Protein AF-A0A2E5XNJ2-F1 (afdb_monomer)

Mean predicted aligned error: 17.49 Å

Sequence (78 aa):
MKSKEISTEEDNYTDTIGWNTAMGTVLEEEIETVEEPKTITHQCSMCGSIMTIPKPKRERYRIVCSHPMCGHADSVGF

Radius of gyration: 28.52 Å; Cα contacts (8 Å, |Δi|>4): 63; chains: 1; bounding box: 51×53×70 Å

Structure (mmCIF, N/CA/C/O backbone):
data_AF-A0A2E5XNJ2-F1
#
_entry.id   AF-A0A2E5XNJ2-F1
#
loop_
_atom_site.group_PDB
_atom_site.id
_atom_site.type_symbol
_atom_site.label_atom_id
_atom_site.label_alt_id
_atom_site.label_comp_id
_atom_site.label_asym_id
_atom_site.label_entity_id
_atom_site.label_seq_id
_atom_site.pdbx_PDB_ins_code
_atom_site.Cartn_x
_atom_site.Cartn_y
_atom_site.Cartn_z
_atom_site.occupancy
_atom_site.B_iso_or_equiv
_atom_site.auth_seq_id
_atom_site.auth_comp_id
_atom_site.auth_asym_id
_atom_site.auth_atom_id
_atom_site.pdbx_PDB_model_num
ATOM 1 N N . MET A 1 1 ? 26.999 38.361 52.865 1.00 40.25 1 MET A N 1
ATOM 2 C CA . MET A 1 1 ? 26.706 38.467 51.419 1.00 40.25 1 MET A CA 1
ATOM 3 C C . MET A 1 1 ? 25.195 38.507 51.293 1.00 40.25 1 MET A C 1
ATOM 5 O O . MET A 1 1 ? 24.549 37.587 51.769 1.00 40.25 1 MET A O 1
ATOM 9 N N . LYS A 1 2 ? 24.635 39.636 50.854 1.00 46.16 2 LYS A N 1
ATOM 10 C CA . LYS A 1 2 ? 23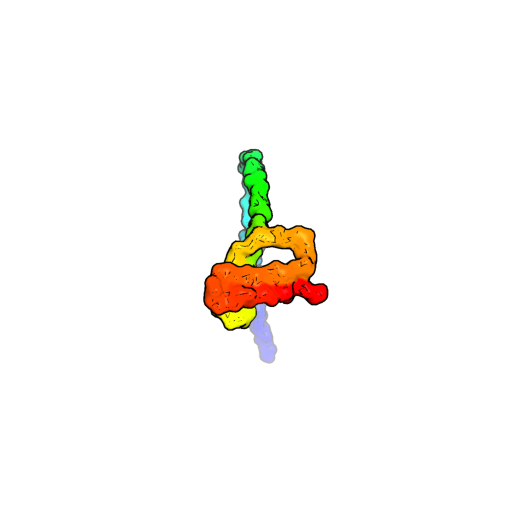.195 39.917 50.913 1.00 46.16 2 LYS A CA 1
ATOM 11 C C . LYS A 1 2 ? 22.610 39.540 49.552 1.00 46.16 2 LYS A C 1
ATOM 13 O O . LYS A 1 2 ? 22.983 40.150 48.554 1.00 46.16 2 LYS A O 1
ATOM 18 N N . SER A 1 3 ? 21.831 38.462 49.512 1.00 50.62 3 SER A N 1
ATOM 19 C CA . SER A 1 3 ? 21.231 37.925 48.290 1.00 50.62 3 SER A CA 1
ATOM 20 C C . SER A 1 3 ? 20.350 38.990 47.645 1.00 50.62 3 SER A C 1
ATOM 22 O O . SER A 1 3 ? 19.474 39.545 48.302 1.00 50.62 3 SER A O 1
ATOM 24 N N . LYS A 1 4 ? 20.635 39.317 46.384 1.00 59.81 4 LYS A N 1
ATOM 25 C CA . LYS A 1 4 ? 19.857 40.271 45.598 1.00 59.81 4 LYS A CA 1
ATOM 26 C C . LYS A 1 4 ? 18.582 39.554 45.157 1.00 59.81 4 LYS A C 1
ATOM 28 O O . LYS A 1 4 ? 18.654 38.531 44.483 1.00 59.81 4 LYS A O 1
ATOM 33 N N . GLU A 1 5 ? 17.459 40.056 45.643 1.00 60.66 5 GLU A N 1
ATOM 34 C CA . GLU A 1 5 ? 16.102 39.579 45.394 1.00 60.66 5 GLU A CA 1
ATOM 35 C C . GLU A 1 5 ? 15.866 39.484 43.877 1.00 60.66 5 GLU A C 1
ATOM 37 O O . GLU A 1 5 ? 16.119 40.441 43.142 1.00 60.66 5 GLU A O 1
ATOM 42 N N . ILE A 1 6 ? 15.465 38.303 43.397 1.00 61.09 6 ILE A N 1
ATOM 43 C CA . ILE A 1 6 ? 15.030 38.113 42.011 1.00 61.09 6 ILE A CA 1
ATOM 44 C C . ILE A 1 6 ? 13.748 38.929 41.875 1.00 61.09 6 ILE A C 1
ATOM 46 O O . ILE A 1 6 ? 12.749 38.613 42.517 1.00 61.09 6 ILE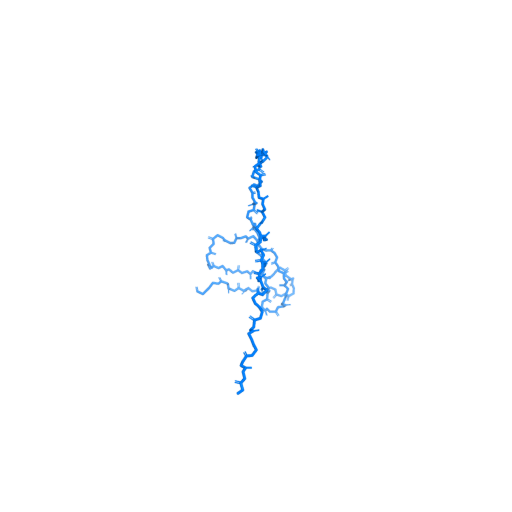 A O 1
ATOM 50 N N . SER A 1 7 ? 13.828 40.019 41.110 1.00 54.44 7 SER A N 1
ATOM 51 C CA . SER A 1 7 ? 12.693 40.870 40.762 1.00 54.44 7 SER A CA 1
ATOM 52 C C . SER A 1 7 ? 11.570 39.983 40.238 1.00 54.44 7 SER A C 1
ATOM 54 O O . SER A 1 7 ? 11.737 39.319 39.217 1.00 54.44 7 SER A O 1
ATOM 56 N N . THR A 1 8 ? 10.456 39.941 40.964 1.00 59.34 8 THR A N 1
ATOM 57 C CA . THR A 1 8 ? 9.195 39.336 40.535 1.00 59.34 8 THR A CA 1
ATOM 58 C C . THR A 1 8 ? 8.598 40.215 39.443 1.00 59.34 8 THR A C 1
ATOM 60 O O . THR A 1 8 ? 7.661 40.974 39.675 1.00 59.34 8 THR A O 1
ATOM 63 N N . GLU A 1 9 ? 9.216 40.185 38.269 1.00 57.12 9 GLU A N 1
ATOM 64 C CA . GLU A 1 9 ? 8.571 40.606 37.039 1.00 57.12 9 GLU A CA 1
ATOM 65 C C . GLU A 1 9 ? 7.655 39.444 36.662 1.00 57.12 9 GLU A C 1
ATOM 67 O O . GLU A 1 9 ? 8.104 38.340 36.364 1.00 57.12 9 GLU A O 1
ATOM 72 N N . GLU A 1 10 ? 6.363 39.658 36.872 1.00 57.44 10 GLU A N 1
ATOM 73 C CA . GLU A 1 10 ? 5.308 38.695 36.608 1.00 57.44 10 GLU A CA 1
ATOM 74 C C . GLU A 1 10 ? 5.386 38.262 35.139 1.00 57.44 10 GLU A C 1
ATOM 76 O O . GLU A 1 10 ? 5.038 39.031 34.240 1.00 57.44 10 GLU A O 1
ATOM 81 N N . ASP A 1 11 ? 5.856 37.033 34.907 1.00 57.50 11 ASP A N 1
ATOM 82 C CA . ASP A 1 11 ? 5.794 36.319 33.631 1.00 57.50 11 ASP A CA 1
ATOM 83 C C . ASP A 1 11 ? 4.315 36.139 33.234 1.00 57.50 11 ASP A C 1
ATOM 85 O O . ASP A 1 11 ? 3.706 35.083 33.400 1.00 57.50 11 ASP A O 1
ATOM 89 N N . ASN A 1 12 ? 3.693 37.203 32.728 1.00 61.69 12 ASN A N 1
ATOM 90 C CA . ASN A 1 12 ? 2.358 37.177 32.141 1.00 61.69 12 ASN A CA 1
ATOM 91 C C . ASN A 1 12 ? 2.447 36.648 30.702 1.00 61.69 12 ASN A C 1
ATOM 93 O O . ASN A 1 12 ? 2.017 37.300 29.747 1.00 61.69 12 ASN A O 1
ATOM 97 N N . TYR A 1 13 ? 3.018 35.455 30.531 1.00 53.53 13 TYR A N 1
ATOM 98 C CA . TYR A 1 13 ? 2.839 34.708 29.295 1.00 53.53 13 TYR A CA 1
ATOM 99 C C . TYR A 1 13 ? 1.425 34.123 29.298 1.00 53.53 13 TYR A C 1
ATOM 101 O O . TYR A 1 13 ? 1.126 33.146 29.982 1.00 53.53 13 TYR A O 1
ATOM 109 N N . THR A 1 14 ? 0.524 34.775 28.568 1.00 62.66 14 THR A N 1
ATOM 110 C CA . THR A 1 14 ? -0.842 34.290 28.370 1.00 62.66 14 THR A CA 1
ATOM 111 C C . THR A 1 14 ? -0.843 33.281 27.227 1.00 62.66 14 THR A C 1
ATOM 113 O O . THR A 1 14 ? -0.876 33.643 26.052 1.00 62.66 14 THR A O 1
ATOM 116 N N . ASP A 1 15 ? -0.816 31.994 27.572 1.00 66.31 15 ASP A N 1
ATOM 117 C CA . ASP A 1 15 ? -1.085 30.904 26.632 1.00 66.31 15 ASP A CA 1
ATOM 118 C C . ASP A 1 15 ? -2.552 30.984 26.181 1.00 66.31 15 ASP A C 1
ATOM 120 O O . ASP A 1 15 ? -3.455 30.356 26.729 1.00 66.31 15 ASP A O 1
ATOM 124 N N . THR A 1 16 ? -2.818 31.830 25.192 1.00 62.81 16 THR A N 1
ATOM 125 C CA . THR A 1 16 ? -4.100 31.871 24.481 1.00 62.81 16 THR A CA 1
ATOM 126 C C . THR A 1 16 ? -3.872 31.680 22.992 1.00 62.81 16 THR A C 1
ATOM 128 O O . THR A 1 16 ? -4.332 32.446 22.152 1.00 62.81 16 THR A O 1
ATOM 131 N N . ILE A 1 17 ? -3.174 30.597 22.654 1.00 63.31 17 ILE A N 1
ATOM 132 C CA . ILE A 1 17 ? -3.196 30.018 21.309 1.00 63.31 17 ILE A CA 1
ATOM 133 C C . ILE A 1 17 ? -4.107 28.788 21.353 1.00 63.31 17 ILE A C 1
ATOM 135 O O . ILE A 1 17 ? -3.693 27.646 21.188 1.00 63.31 17 ILE A O 1
ATOM 139 N N . GLY A 1 18 ? -5.384 29.035 21.625 1.00 56.78 18 GLY A N 1
ATOM 140 C CA . GLY A 1 18 ? -6.465 28.127 21.2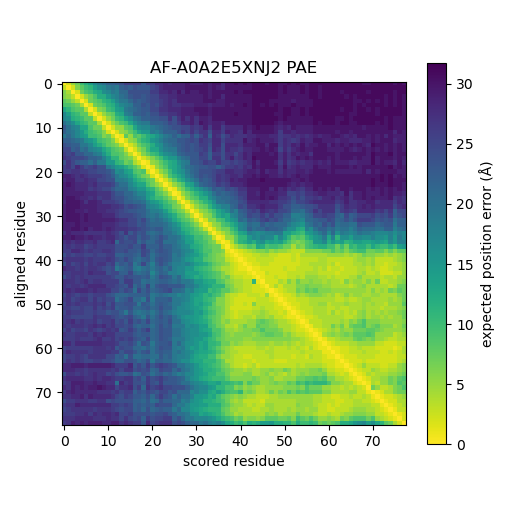76 1.00 56.78 18 GLY A CA 1
ATOM 141 C C . GLY A 1 18 ? -7.286 28.843 20.222 1.00 56.78 18 GLY A C 1
ATOM 142 O O . GLY A 1 18 ? -7.658 29.995 20.432 1.00 56.78 18 GLY A O 1
ATOM 143 N N . TRP A 1 19 ? -7.513 28.219 19.070 1.00 63.84 19 TRP A N 1
ATOM 144 C CA . TRP A 1 19 ? -8.411 28.739 18.041 1.00 63.84 19 TRP A CA 1
ATOM 145 C C . TRP A 1 19 ? -9.736 29.142 18.710 1.00 63.84 19 TRP A C 1
ATOM 147 O O . TRP A 1 19 ? -10.512 28.287 19.130 1.00 63.84 19 TRP A O 1
ATOM 157 N N . ASN A 1 20 ? -9.963 30.443 18.896 1.00 58.12 20 ASN A N 1
ATOM 158 C CA . ASN A 1 20 ? -11.178 30.939 19.524 1.00 58.12 20 ASN A CA 1
ATOM 159 C C . ASN A 1 20 ? -12.324 30.771 18.523 1.00 58.12 20 ASN A C 1
ATOM 161 O O . ASN A 1 20 ? -12.572 31.657 17.707 1.00 58.12 20 ASN A O 1
ATOM 165 N N . THR A 1 21 ? -13.040 29.651 18.579 1.00 58.94 21 THR A N 1
ATOM 166 C CA . THR A 1 21 ?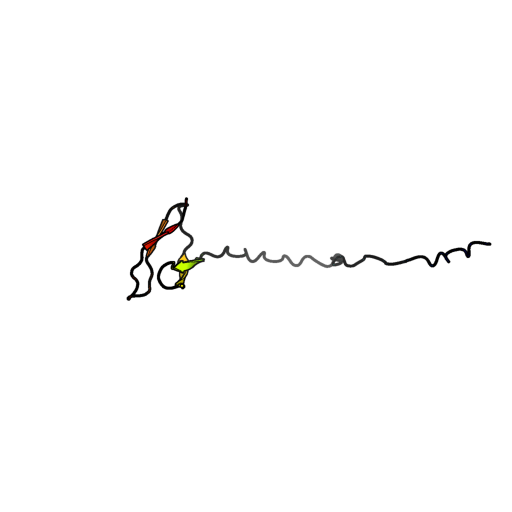 -14.371 29.523 17.973 1.00 58.94 21 THR A CA 1
ATOM 167 C C . THR A 1 21 ? -15.373 30.282 18.842 1.00 58.94 21 THR A C 1
ATOM 169 O O . THR A 1 21 ? -16.170 29.697 19.575 1.00 58.94 21 THR A O 1
ATOM 172 N N . ALA A 1 22 ? -15.289 31.614 18.808 1.00 54.44 22 ALA A N 1
ATOM 173 C CA . ALA A 1 22 ? -16.318 32.486 19.346 1.00 54.44 22 ALA A CA 1
ATOM 174 C C . ALA A 1 22 ? -17.526 32.441 18.404 1.00 54.44 22 ALA A C 1
ATOM 176 O O . ALA A 1 22 ? -17.445 32.774 17.225 1.00 54.44 22 ALA A O 1
ATOM 177 N N . MET A 1 23 ? -18.624 31.957 18.970 1.00 59.31 23 MET A N 1
ATOM 178 C CA . MET A 1 23 ? -19.941 31.737 18.387 1.00 59.31 23 MET A CA 1
ATOM 179 C C . MET A 1 23 ? -20.352 32.802 17.357 1.00 59.31 23 MET A C 1
ATOM 181 O O . MET A 1 23 ? -20.593 33.959 17.693 1.00 59.31 23 MET A O 1
ATOM 185 N N . GLY A 1 24 ? -20.512 32.373 16.111 1.00 53.69 24 GLY A N 1
ATOM 186 C CA . GLY A 1 24 ? -21.118 33.152 15.041 1.00 53.69 24 GLY A CA 1
ATOM 187 C C . GLY A 1 24 ? -21.591 32.186 13.975 1.00 53.69 24 GLY A C 1
ATOM 188 O O . GLY A 1 24 ? -20.789 31.785 13.149 1.00 53.69 24 GLY A O 1
ATOM 189 N N . THR A 1 25 ? -22.858 31.768 14.086 1.00 53.78 25 THR A N 1
ATOM 190 C CA . THR A 1 25 ? -23.596 30.892 13.159 1.00 53.78 25 THR A CA 1
ATOM 191 C C . THR A 1 25 ? -22.774 29.728 12.614 1.00 53.78 25 THR A C 1
ATOM 193 O O . THR A 1 25 ? -22.035 29.885 11.647 1.00 53.78 25 THR A O 1
ATOM 196 N N . VAL A 1 26 ? -22.973 28.536 13.180 1.00 56.22 26 VAL A N 1
ATOM 197 C CA . VAL A 1 26 ? -22.720 27.304 12.428 1.00 56.22 26 VAL A CA 1
ATOM 198 C C . VAL A 1 26 ? -23.619 27.405 11.191 1.00 56.22 26 VAL A C 1
ATOM 200 O O . VAL A 1 26 ? -24.812 27.121 11.269 1.00 56.22 26 VAL A O 1
ATOM 203 N N . LEU A 1 27 ? -23.091 27.939 10.079 1.00 57.91 27 LEU A N 1
ATOM 204 C CA . LEU A 1 27 ? -23.575 27.549 8.764 1.00 57.91 27 LEU A CA 1
ATOM 205 C C . LEU A 1 27 ? -23.538 26.037 8.833 1.00 57.91 27 LEU A C 1
ATOM 207 O O . LEU A 1 27 ? -22.513 25.509 9.248 1.00 57.91 27 LEU A O 1
ATOM 211 N N . GLU A 1 28 ? -24.665 25.385 8.570 1.00 60.03 28 GLU A N 1
ATOM 212 C CA . GLU A 1 28 ? -24.726 23.938 8.453 1.00 60.03 28 GLU A CA 1
ATOM 213 C C . GLU A 1 28 ? -23.628 23.557 7.465 1.00 60.03 28 GLU A C 1
ATOM 215 O O . GLU A 1 28 ? -23.771 23.738 6.255 1.00 60.03 28 GLU A O 1
ATOM 220 N N . GLU A 1 29 ? -22.466 23.200 8.011 1.00 58.78 29 GLU A N 1
ATOM 221 C CA . GLU A 1 29 ? -21.357 22.672 7.262 1.00 58.78 29 GLU A CA 1
ATOM 222 C C . GLU A 1 29 ? -21.963 21.379 6.774 1.00 58.78 29 GLU A C 1
ATOM 224 O O . GLU A 1 29 ? -22.145 20.436 7.549 1.00 58.78 29 GLU A O 1
ATOM 229 N N . GLU A 1 30 ? -22.435 21.400 5.527 1.00 60.94 30 GLU A N 1
ATOM 230 C CA . GLU A 1 30 ? -22.693 20.199 4.773 1.00 60.94 30 GLU A CA 1
ATOM 231 C C . GLU A 1 30 ? -21.385 19.446 4.910 1.00 60.94 30 GLU A C 1
ATOM 233 O O . GLU A 1 30 ? -20.370 19.814 4.322 1.00 60.94 30 GLU A O 1
ATOM 238 N N . ILE A 1 31 ? -21.384 18.528 5.874 1.00 58.56 31 ILE A N 1
ATOM 239 C CA . ILE A 1 31 ? -20.323 17.594 6.168 1.00 58.56 31 ILE A CA 1
ATOM 240 C C . ILE A 1 31 ? -20.174 16.862 4.854 1.00 58.56 31 ILE A C 1
ATOM 242 O O . ILE A 1 31 ? -20.864 15.871 4.616 1.00 58.56 31 ILE A O 1
ATOM 246 N N . GLU A 1 32 ? -19.349 17.419 3.965 1.00 60.34 32 GLU A N 1
ATOM 247 C CA . GLU A 1 32 ? -18.833 16.752 2.795 1.00 60.34 32 GLU A CA 1
ATOM 248 C C . GLU A 1 32 ? -18.221 15.514 3.401 1.00 60.34 32 GLU A C 1
ATOM 250 O O . GLU A 1 32 ? -17.182 15.565 4.063 1.00 60.34 32 GLU A O 1
ATOM 255 N N . THR A 1 33 ? -18.984 14.427 3.331 1.00 60.22 33 THR A N 1
ATOM 256 C CA . THR A 1 33 ? -18.617 13.149 3.895 1.00 60.22 33 THR A CA 1
ATOM 257 C C . THR A 1 33 ? -17.288 12.850 3.257 1.00 60.22 33 THR A C 1
ATOM 259 O O . THR A 1 33 ? -17.255 12.568 2.059 1.00 60.22 33 THR A O 1
ATOM 262 N N . VAL A 1 34 ? -16.211 13.043 4.021 1.00 61.62 34 VAL A N 1
ATOM 263 C CA . VAL A 1 34 ? -14.843 12.893 3.551 1.00 61.62 34 VAL A CA 1
ATOM 264 C C . VAL A 1 34 ? -14.791 11.486 3.000 1.00 61.62 34 VAL A C 1
ATOM 266 O O . VAL A 1 34 ? -14.821 10.523 3.768 1.00 61.62 34 VAL A O 1
ATOM 269 N N . GLU A 1 35 ? -14.870 11.360 1.674 1.00 66.06 35 GLU A N 1
ATOM 270 C CA . GLU A 1 35 ? -14.958 10.053 1.056 1.00 66.06 35 GLU A CA 1
ATOM 271 C C . GLU A 1 35 ? -13.659 9.354 1.425 1.00 66.06 35 GLU A C 1
ATOM 273 O O . GLU A 1 35 ? -12.577 9.775 1.006 1.00 66.06 35 GLU A O 1
ATOM 278 N N . GLU A 1 36 ? -13.755 8.325 2.269 1.00 63.28 36 GLU A N 1
ATOM 279 C CA . GLU A 1 36 ? -12.587 7.554 2.661 1.00 63.28 36 GLU A CA 1
ATOM 280 C C . GLU A 1 36 ? -11.825 7.155 1.392 1.00 63.28 36 GLU A C 1
ATOM 282 O O . GLU A 1 36 ? -12.459 6.732 0.414 1.00 63.28 36 GLU A O 1
ATOM 287 N N . PRO A 1 37 ? -10.485 7.267 1.366 1.00 68.06 37 PRO A N 1
ATOM 288 C CA . PRO A 1 37 ? -9.721 6.953 0.175 1.00 68.06 37 PRO A CA 1
ATOM 289 C C . PRO A 1 37 ? -10.000 5.504 -0.230 1.00 68.06 37 PRO A C 1
ATOM 291 O O . PRO A 1 37 ? -9.591 4.540 0.420 1.00 68.06 37 PRO A O 1
ATOM 294 N N . LYS A 1 38 ? -10.723 5.353 -1.345 1.00 74.88 38 LYS A N 1
ATOM 295 C CA . LYS A 1 38 ? -11.133 4.063 -1.923 1.00 74.88 38 LYS A CA 1
ATOM 296 C C . LYS A 1 38 ? -9.931 3.275 -2.470 1.00 74.88 38 LYS A C 1
ATOM 298 O O . LYS A 1 38 ? -10.088 2.133 -2.906 1.00 74.88 38 LYS A O 1
ATOM 303 N N . THR A 1 39 ? -8.737 3.870 -2.449 1.00 84.00 39 THR A N 1
ATOM 304 C CA . THR A 1 39 ? -7.508 3.360 -3.057 1.00 84.00 39 THR A CA 1
ATOM 305 C C . THR A 1 39 ? -6.323 3.407 -2.097 1.00 84.00 39 THR A C 1
ATOM 307 O O . THR A 1 39 ? -6.140 4.381 -1.373 1.00 84.00 39 THR A O 1
ATOM 310 N N . ILE A 1 40 ? -5.487 2.374 -2.154 1.00 86.56 40 ILE A N 1
ATOM 311 C CA . ILE A 1 40 ? -4.242 2.218 -1.402 1.00 86.56 40 ILE A CA 1
ATOM 312 C C . ILE A 1 40 ? -3.073 2.292 -2.385 1.00 86.56 40 ILE A C 1
ATOM 314 O O . ILE A 1 40 ? -3.156 1.777 -3.503 1.00 86.56 40 ILE A O 1
ATOM 318 N N . THR A 1 41 ? -1.977 2.916 -1.968 1.00 89.06 41 THR A N 1
ATOM 319 C CA . THR A 1 41 ? -0.707 2.881 -2.693 1.00 89.06 41 THR A CA 1
ATOM 320 C C . THR A 1 41 ? 0.107 1.666 -2.252 1.00 89.06 41 THR A C 1
ATOM 322 O O . THR A 1 41 ? 0.381 1.477 -1.069 1.00 89.06 41 THR A O 1
ATOM 325 N N . HIS A 1 42 ? 0.493 0.820 -3.206 1.00 88.19 42 HIS A N 1
ATOM 326 C CA . HIS A 1 42 ? 1.370 -0.331 -2.982 1.00 88.19 42 HIS A CA 1
ATOM 327 C C . HIS A 1 42 ? 2.665 -0.169 -3.768 1.00 88.19 42 HIS A C 1
ATOM 329 O O . HIS A 1 42 ? 2.637 0.183 -4.947 1.00 88.19 42 HIS A O 1
ATOM 335 N N . GLN A 1 43 ? 3.794 -0.468 -3.136 1.00 89.88 43 GLN A N 1
ATOM 336 C CA . GLN A 1 43 ? 5.101 -0.493 -3.784 1.00 89.88 43 GLN A CA 1
ATOM 337 C C . GLN A 1 43 ? 5.491 -1.944 -4.072 1.00 89.88 43 GLN A C 1
ATOM 339 O O . GLN A 1 43 ? 5.580 -2.758 -3.154 1.00 89.88 43 GLN A O 1
ATOM 344 N N . CYS A 1 44 ? 5.731 -2.274 -5.344 1.00 89.94 44 CYS A N 1
ATOM 345 C CA . CYS A 1 44 ? 6.134 -3.627 -5.722 1.00 89.94 44 CYS A CA 1
ATOM 346 C C . CYS A 1 44 ? 7.534 -3.959 -5.186 1.00 89.94 44 CYS A C 1
ATOM 348 O O . CYS A 1 44 ? 8.472 -3.192 -5.413 1.00 89.94 44 CYS A O 1
ATOM 350 N N . SER A 1 45 ? 7.694 -5.120 -4.542 1.00 87.75 45 SER A N 1
ATOM 351 C CA . SER A 1 45 ? 8.971 -5.535 -3.940 1.00 87.75 45 SER A CA 1
ATOM 352 C C . SER A 1 45 ? 10.074 -5.811 -4.972 1.00 87.75 45 SER A C 1
ATOM 354 O O . SER A 1 45 ? 11.251 -5.595 -4.695 1.00 87.75 45 SER A O 1
ATOM 356 N N . MET A 1 46 ? 9.698 -6.247 -6.179 1.00 87.56 46 MET A N 1
ATOM 357 C CA . MET A 1 46 ? 10.649 -6.658 -7.216 1.00 87.56 46 MET A CA 1
ATOM 358 C C . MET A 1 46 ? 11.164 -5.490 -8.067 1.00 87.56 46 MET A C 1
ATOM 360 O O . MET A 1 46 ? 12.346 -5.435 -8.388 1.00 87.56 46 MET A O 1
ATOM 364 N N . CYS A 1 47 ? 10.281 -4.568 -8.464 1.00 87.50 47 CYS A N 1
ATOM 365 C CA . CYS A 1 47 ? 10.613 -3.493 -9.411 1.00 87.50 47 CYS A CA 1
ATOM 366 C C . CYS A 1 47 ? 10.498 -2.081 -8.821 1.00 87.50 47 CYS A C 1
ATOM 368 O O . CYS A 1 47 ? 10.823 -1.109 -9.497 1.00 87.50 47 CYS A O 1
ATOM 370 N N . GLY A 1 48 ? 10.010 -1.946 -7.584 1.00 86.69 48 GLY A N 1
ATOM 371 C CA . GLY A 1 48 ? 9.845 -0.656 -6.916 1.00 86.69 48 GLY A CA 1
ATOM 372 C C . GLY A 1 48 ? 8.741 0.234 -7.496 1.00 86.69 48 GLY A C 1
ATOM 373 O O . GLY A 1 48 ? 8.561 1.347 -7.011 1.00 86.69 48 GLY A O 1
ATOM 374 N N . SER A 1 49 ? 7.988 -0.222 -8.504 1.00 86.94 49 SER A N 1
ATOM 375 C CA . SER A 1 49 ? 6.892 0.558 -9.080 1.00 86.94 49 SER A CA 1
ATOM 376 C C . SER A 1 49 ? 5.800 0.812 -8.043 1.00 86.94 49 SER A C 1
ATOM 378 O O . SER A 1 49 ? 5.368 -0.124 -7.360 1.00 86.94 49 SER A O 1
ATOM 380 N N . ILE A 1 50 ? 5.309 2.047 -7.985 1.00 89.44 50 ILE A N 1
ATOM 381 C CA . ILE A 1 50 ? 4.184 2.432 -7.134 1.00 89.44 50 ILE A CA 1
ATOM 382 C C . ILE A 1 50 ? 2.892 2.213 -7.920 1.00 89.44 50 ILE A C 1
ATOM 384 O O . ILE A 1 50 ? 2.738 2.712 -9.035 1.00 89.44 50 ILE A O 1
ATOM 388 N N . MET A 1 51 ? 1.968 1.455 -7.342 1.00 87.69 51 MET A N 1
ATOM 389 C CA . MET A 1 51 ? 0.676 1.125 -7.930 1.00 87.69 51 MET A CA 1
ATOM 390 C C . MET A 1 51 ? -0.450 1.603 -7.026 1.00 87.69 51 MET A C 1
ATOM 392 O O . MET A 1 51 ? -0.430 1.378 -5.818 1.00 87.69 51 MET A O 1
ATOM 396 N N . THR A 1 52 ? -1.463 2.213 -7.630 1.00 88.88 52 THR A N 1
ATOM 397 C CA . THR A 1 52 ? -2.692 2.603 -6.940 1.00 88.88 52 THR A CA 1
ATOM 398 C C . THR A 1 52 ? -3.723 1.497 -7.128 1.00 88.88 52 THR A C 1
ATOM 400 O O . THR A 1 52 ? -4.128 1.207 -8.253 1.00 88.88 52 THR A O 1
ATOM 403 N N . ILE A 1 53 ? -4.121 0.848 -6.037 1.00 86.69 53 ILE A N 1
ATOM 404 C CA . ILE A 1 53 ? -4.973 -0.348 -6.044 1.00 86.69 53 ILE A CA 1
ATOM 405 C C . ILE A 1 53 ? -6.237 -0.049 -5.237 1.00 86.69 53 ILE A C 1
ATOM 407 O O . ILE A 1 53 ? -6.149 0.609 -4.200 1.00 86.69 53 ILE A O 1
ATOM 411 N N . PRO A 1 54 ? -7.424 -0.509 -5.665 1.00 87.19 54 PRO A N 1
ATOM 412 C CA . PRO A 1 54 ? -8.630 -0.378 -4.854 1.00 87.19 54 PRO A CA 1
ATOM 413 C C . PRO A 1 54 ? -8.475 -1.088 -3.504 1.00 87.19 54 PRO A C 1
ATOM 415 O O . PRO A 1 54 ? -7.826 -2.131 -3.40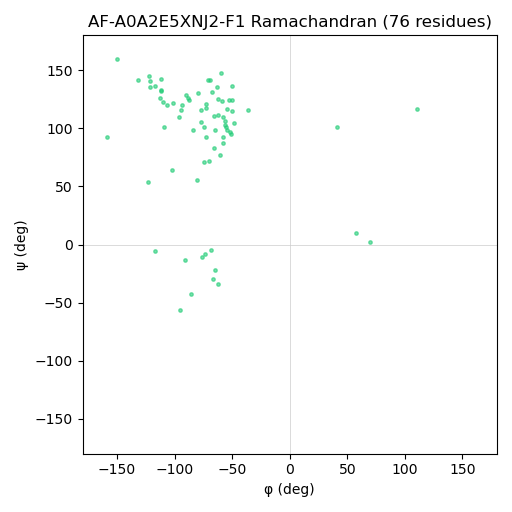9 1.00 87.19 54 PRO A O 1
ATOM 418 N N . LYS A 1 55 ? -9.113 -0.548 -2.461 1.00 84.56 55 LYS A N 1
ATOM 419 C CA . LYS A 1 55 ? -9.085 -1.122 -1.110 1.00 84.56 55 LYS A CA 1
ATOM 420 C C . LYS A 1 55 ? -9.546 -2.592 -1.153 1.00 84.56 55 LYS A C 1
ATOM 422 O O . LYS A 1 55 ? -10.693 -2.868 -1.524 1.00 84.56 55 LYS A O 1
ATOM 427 N N . PRO A 1 56 ? -8.679 -3.553 -0.798 1.00 85.25 56 PRO A N 1
ATOM 428 C CA . PRO A 1 56 ? -9.041 -4.959 -0.796 1.00 85.25 56 PRO A CA 1
ATOM 429 C C . PRO A 1 56 ? -10.047 -5.225 0.325 1.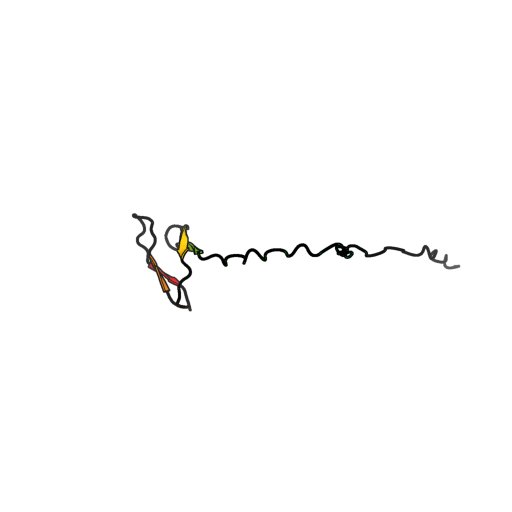00 85.25 56 PRO A C 1
ATOM 431 O O . PRO A 1 56 ? -9.939 -4.697 1.427 1.00 85.25 56 PRO A O 1
ATOM 434 N N . LYS A 1 57 ? -11.033 -6.084 0.051 1.00 83.56 57 LYS A N 1
ATOM 435 C CA . LYS A 1 57 ? -12.059 -6.475 1.036 1.00 83.56 57 LYS A CA 1
ATOM 436 C C . LYS A 1 57 ? -11.551 -7.466 2.089 1.00 83.56 57 LYS A C 1
ATOM 438 O O . LYS A 1 57 ? -12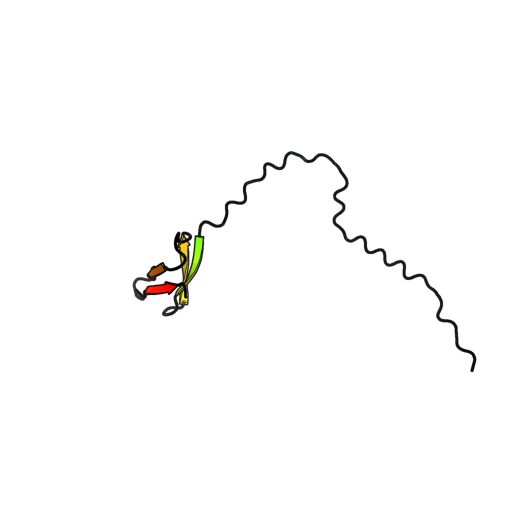.284 -7.794 3.013 1.00 83.56 57 LYS A O 1
ATOM 443 N N . ARG A 1 58 ? -10.355 -8.023 1.896 1.00 85.31 58 ARG A N 1
ATOM 444 C CA . ARG A 1 58 ? -9.776 -9.082 2.730 1.00 85.31 58 ARG A CA 1
ATOM 445 C C . ARG A 1 58 ? -8.444 -8.615 3.292 1.00 85.31 58 ARG A C 1
ATOM 447 O O . ARG A 1 58 ? -7.690 -7.960 2.581 1.00 85.31 58 ARG A O 1
ATOM 454 N N .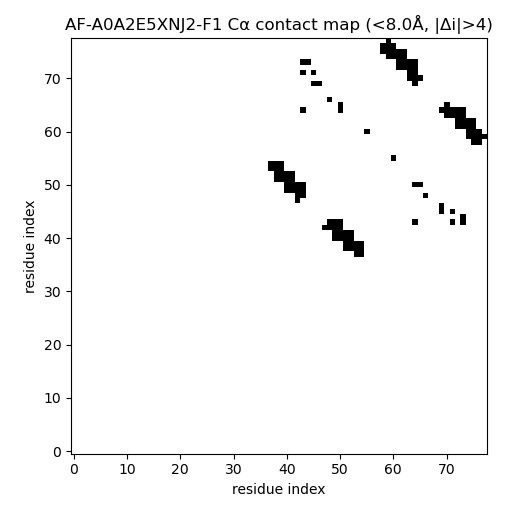 GLU A 1 59 ? -8.148 -9.033 4.518 1.00 82.81 59 GLU A N 1
ATOM 455 C CA . GLU A 1 59 ? -6.871 -8.764 5.194 1.00 82.81 59 GLU A CA 1
ATOM 456 C C . GLU A 1 59 ? -5.678 -9.392 4.461 1.00 82.81 59 GLU A C 1
ATOM 458 O O . GLU A 1 59 ? -4.602 -8.808 4.414 1.00 82.81 59 GLU A O 1
ATOM 463 N N . ARG A 1 60 ? -5.889 -10.560 3.835 1.00 88.06 60 ARG A N 1
ATOM 464 C CA . ARG A 1 60 ? -4.882 -11.267 3.036 1.00 88.06 60 ARG A CA 1
ATOM 465 C C . ARG A 1 60 ? -5.240 -11.228 1.561 1.00 88.06 60 ARG A C 1
ATOM 467 O O . ARG A 1 60 ? -6.310 -11.702 1.161 1.00 88.06 60 ARG A O 1
ATOM 474 N N . TYR A 1 61 ? -4.341 -10.693 0.749 1.00 87.25 61 TYR A N 1
ATOM 475 C CA . TYR A 1 61 ? -4.541 -10.535 -0.686 1.00 87.25 61 TYR A CA 1
ATOM 476 C C . TYR A 1 61 ? -3.214 -10.610 -1.443 1.00 87.25 61 TYR A C 1
ATOM 478 O O . TYR A 1 61 ? -2.132 -10.461 -0.876 1.00 87.25 61 TYR A O 1
ATOM 486 N N . ARG A 1 62 ? -3.309 -10.908 -2.743 1.00 88.00 62 ARG A N 1
ATOM 487 C CA . ARG A 1 62 ? -2.166 -10.916 -3.657 1.00 88.00 62 ARG A CA 1
ATOM 488 C C . ARG A 1 62 ? -2.320 -9.783 -4.651 1.00 88.00 62 ARG A C 1
ATOM 490 O O . ARG A 1 62 ? -3.388 -9.634 -5.244 1.00 88.00 62 ARG A O 1
ATOM 497 N N . ILE A 1 63 ? -1.258 -9.018 -4.828 1.00 88.19 63 ILE A N 1
ATOM 498 C CA . ILE A 1 63 ? -1.181 -7.907 -5.766 1.00 88.19 63 ILE A CA 1
ATOM 499 C C . ILE A 1 63 ? -0.299 -8.349 -6.921 1.00 88.19 63 ILE A C 1
ATOM 501 O O . ILE A 1 63 ? 0.868 -8.663 -6.715 1.00 88.19 63 ILE A O 1
ATOM 505 N N . VAL A 1 64 ? -0.847 -8.354 -8.133 1.00 88.75 64 VAL A N 1
ATOM 506 C CA . VAL A 1 64 ? -0.050 -8.573 -9.342 1.00 88.75 64 VAL A CA 1
ATOM 507 C C . VAL A 1 64 ? 0.438 -7.224 -9.845 1.00 88.75 64 VAL A C 1
ATOM 509 O O . VAL A 1 64 ? -0.358 -6.299 -10.015 1.00 88.75 64 VAL A O 1
ATOM 512 N N . CYS A 1 65 ? 1.741 -7.112 -10.080 1.00 90.12 65 CYS A N 1
ATOM 513 C CA . CYS A 1 65 ? 2.335 -5.909 -10.629 1.00 90.12 65 CYS A CA 1
ATOM 514 C C . CYS A 1 65 ? 1.783 -5.627 -12.034 1.00 90.12 65 CYS A C 1
ATOM 516 O O . CYS A 1 65 ? 1.874 -6.472 -12.922 1.00 90.12 65 CYS A O 1
ATOM 518 N N . SER A 1 66 ? 1.234 -4.427 -12.242 1.00 85.44 66 SER A N 1
ATOM 519 C CA . SER A 1 66 ? 0.704 -3.970 -13.534 1.00 85.44 66 SER A CA 1
ATOM 520 C C . SER A 1 66 ? 1.798 -3.635 -14.549 1.00 85.44 66 SER A C 1
ATOM 522 O O . SER A 1 66 ? 1.506 -3.404 -15.723 1.00 85.44 66 SER A O 1
ATOM 524 N N . HIS A 1 67 ? 3.064 -3.622 -14.125 1.00 86.50 67 HIS A N 1
ATOM 525 C CA . HIS A 1 67 ? 4.186 -3.410 -15.022 1.00 86.50 67 HIS A CA 1
ATOM 526 C C . HIS A 1 67 ? 4.413 -4.658 -15.904 1.00 86.50 67 HIS A C 1
ATOM 528 O O . HIS A 1 67 ? 4.694 -5.735 -15.366 1.00 86.50 67 HIS A O 1
ATOM 534 N N . PRO A 1 68 ? 4.355 -4.535 -17.248 1.00 83.00 68 PRO A N 1
ATOM 535 C CA . PRO A 1 68 ? 4.323 -5.677 -18.171 1.00 83.00 68 PRO A CA 1
ATOM 536 C C . PRO A 1 68 ? 5.596 -6.533 -18.152 1.00 83.00 68 PRO A C 1
ATOM 538 O O . PRO A 1 68 ? 5.554 -7.699 -18.525 1.00 83.00 68 PRO A O 1
ATOM 541 N N . MET A 1 69 ? 6.719 -5.971 -17.702 1.00 82.69 69 MET A N 1
ATOM 542 C CA . MET A 1 69 ? 8.004 -6.674 -17.603 1.0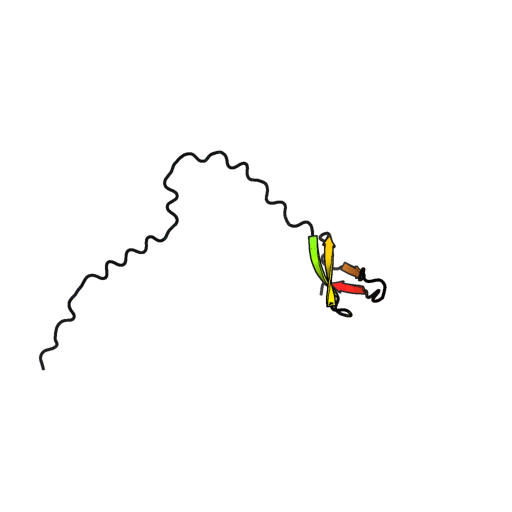0 82.69 69 MET A CA 1
ATOM 543 C C . MET A 1 69 ? 8.227 -7.344 -16.239 1.00 82.69 69 MET A C 1
ATOM 545 O O . MET A 1 69 ? 9.150 -8.138 -16.099 1.00 82.69 69 MET A O 1
ATOM 549 N N . CYS A 1 70 ? 7.423 -7.010 -15.225 1.00 86.00 70 CYS A N 1
ATOM 550 C CA . CYS A 1 70 ? 7.620 -7.495 -13.859 1.00 86.00 70 CYS A CA 1
ATOM 551 C C . CYS A 1 70 ? 6.763 -8.735 -13.583 1.00 86.00 70 CYS A C 1
ATOM 553 O O . CYS A 1 70 ? 7.290 -9.772 -13.193 1.00 86.00 70 CYS A O 1
ATOM 555 N N . GLY A 1 71 ? 5.439 -8.638 -13.769 1.00 82.06 71 GLY A N 1
ATOM 556 C CA . GLY A 1 71 ? 4.504 -9.751 -13.535 1.00 82.06 71 GLY A CA 1
ATOM 557 C C . GLY A 1 71 ? 4.530 -10.348 -12.117 1.00 82.06 71 GLY A C 1
ATOM 558 O O . GLY A 1 71 ? 3.942 -11.402 -11.883 1.00 82.06 71 GLY A O 1
ATOM 559 N N . HIS A 1 72 ? 5.216 -9.702 -11.172 1.00 87.50 72 HIS A N 1
ATOM 560 C CA . HIS A 1 72 ? 5.421 -10.214 -9.825 1.00 87.50 72 HIS A CA 1
ATOM 561 C C . HIS A 1 72 ? 4.129 -10.176 -9.005 1.00 87.50 72 HIS A C 1
ATOM 563 O O . HIS A 1 72 ? 3.356 -9.222 -9.106 1.00 87.50 72 HIS A O 1
ATOM 569 N N . ALA A 1 73 ? 3.915 -11.203 -8.181 1.00 87.81 73 ALA A N 1
ATOM 570 C CA . ALA A 1 73 ? 2.770 -11.302 -7.287 1.00 87.81 73 ALA A CA 1
ATOM 571 C C . ALA A 1 73 ? 3.217 -11.121 -5.829 1.00 87.81 73 ALA A C 1
ATOM 573 O O . ALA A 1 73 ? 3.704 -12.065 -5.209 1.00 87.81 73 ALA A O 1
ATOM 574 N N . ASP A 1 74 ? 3.009 -9.925 -5.281 1.00 87.38 74 ASP A N 1
ATOM 575 C CA . ASP A 1 74 ? 3.283 -9.621 -3.876 1.00 87.38 74 ASP A CA 1
ATOM 576 C C . ASP A 1 74 ? 2.141 -10.149 -2.992 1.00 87.38 74 ASP A C 1
ATOM 578 O O . ASP A 1 74 ? 0.962 -9.886 -3.253 1.00 87.38 74 ASP A O 1
ATOM 582 N N . SER A 1 75 ? 2.469 -10.886 -1.930 1.00 88.38 75 SER A N 1
ATOM 583 C CA . SER A 1 75 ? 1.509 -11.296 -0.898 1.00 88.38 75 SER A CA 1
ATOM 584 C C . SER A 1 75 ? 1.516 -10.304 0.262 1.00 88.38 75 SER A C 1
ATOM 586 O O . SER A 1 75 ? 2.545 -10.142 0.916 1.00 88.38 75 SER A O 1
ATOM 588 N N . VAL A 1 76 ? 0.371 -9.679 0.538 1.00 83.50 76 VAL A N 1
ATOM 589 C CA . VAL A 1 76 ? 0.195 -8.736 1.652 1.00 83.50 76 VAL A CA 1
ATOM 590 C C . VAL A 1 76 ? -0.743 -9.347 2.697 1.00 83.50 76 VAL A C 1
ATOM 592 O O . VAL A 1 76 ? -1.797 -9.889 2.349 1.00 83.50 76 VAL A O 1
ATOM 595 N N . GLY A 1 77 ? -0.337 -9.254 3.967 1.00 78.38 77 GLY A N 1
ATOM 596 C CA . GLY A 1 77 ? -1.017 -9.824 5.134 1.00 78.38 77 GLY A CA 1
ATOM 597 C C . GLY A 1 77 ? -0.221 -10.983 5.745 1.00 78.38 77 GLY A C 1
ATOM 598 O O . GLY A 1 77 ? -0.006 -11.993 5.075 1.00 78.38 77 GLY A O 1
ATOM 599 N N . PHE A 1 78 ? 0.227 -10.809 6.993 1.00 59.94 78 PHE A N 1
ATOM 600 C CA . PHE A 1 78 ? 0.809 -11.868 7.829 1.00 59.94 78 PHE A CA 1
ATOM 601 C C . PHE A 1 78 ? -0.293 -12.673 8.525 1.00 59.94 78 PHE A C 1
ATOM 603 O O . PHE A 1 78 ? -1.340 -12.070 8.850 1.00 59.94 78 PHE A O 1
#

pLDDT: mean 72.76, std 14.47, range [40.25, 90.12]

Foldseek 3Di:
DDDDDDPCPPPPPDPPPDPPPDDDDPPVPPPPVPPPPQWDWDQDPPPRDIDTHGDDPDQWDWDQDPPPVPRDIDIGHD

Secondary structure (DSSP, 8-state):
-----------------S-------------------SEEEEE-TTT--EEEEEPPSSSSEEEE--STTT--EEEE--

Solvent-accessible surface area (backbone atoms only — not comparable to full-atom values): 5627 Å² total; per-residue (Å²): 135,83,82,78,77,79,77,84,71,77,83,79,76,76,91,74,90,60,89,79,82,71,88,73,75,86,64,83,70,74,72,71,71,75,72,69,77,63,54,42,82,45,67,41,90,90,79,62,52,78,43,82,39,69,63,70,95,52,80,65,48,73,47,68,46,86,49,90,88,66,64,45,72,50,77,44,65,133